Protein AF-A0A2D5YUD5-F1 (afdb_monomer_lite)

Foldseek 3Di:
DDDQDVPRDPPPVPDDPPDDALVNLLVVCVPPDLVVLVVLCVPPVHDPRNNVSSVVVNVVVVCVVPPPDCPDPVVVCVVVVVVVPPVVDDPPPPPPPPPPDVVVVVVVVVVVVVVVVVVVVVVVVVVVPPPDDDDDDDDDDDDDDDDDDDDDDD

Structure (mmCIF, N/CA/C/O backbone):
data_AF-A0A2D5YUD5-F1
#
_entry.id   AF-A0A2D5YUD5-F1
#
loop_
_atom_site.group_PDB
_atom_site.id
_atom_site.type_symbol
_atom_site.label_atom_id
_atom_site.label_alt_id
_atom_site.label_comp_id
_atom_site.label_asym_id
_atom_site.label_entity_id
_atom_site.label_seq_id
_atom_site.pdbx_PDB_ins_code
_atom_site.Cartn_x
_atom_site.Cartn_y
_atom_site.Cartn_z
_atom_site.occupancy
_atom_site.B_iso_or_equiv
_atom_site.auth_seq_id
_atom_site.auth_comp_id
_atom_site.auth_asym_id
_atom_site.auth_atom_id
_atom_site.pdbx_PDB_model_num
ATOM 1 N N . MET A 1 1 ? 16.560 13.685 -23.599 1.00 62.94 1 MET A N 1
ATOM 2 C CA . MET A 1 1 ? 15.260 13.657 -22.896 1.00 62.94 1 MET A CA 1
ATOM 3 C C . MET A 1 1 ? 14.854 15.090 -22.614 1.00 62.94 1 MET A C 1
ATOM 5 O O . MET A 1 1 ? 15.703 15.820 -22.112 1.00 62.94 1 MET A O 1
ATOM 9 N N . PRO A 1 2 ? 13.638 15.518 -22.979 1.00 72.88 2 PRO A N 1
ATOM 10 C CA . PRO A 1 2 ? 13.155 16.837 -22.593 1.00 72.88 2 PRO A CA 1
ATOM 11 C C . PRO A 1 2 ? 13.104 16.944 -21.057 1.00 72.88 2 PRO A C 1
ATOM 13 O O . PRO A 1 2 ? 12.795 15.947 -20.397 1.00 72.88 2 PRO A O 1
ATOM 16 N N . PRO A 1 3 ? 13.444 18.105 -20.475 1.00 81.31 3 PRO A N 1
ATOM 17 C CA . PRO A 1 3 ? 13.323 18.321 -19.038 1.00 81.31 3 PRO A CA 1
ATOM 18 C C . PRO A 1 3 ? 11.848 18.249 -18.618 1.00 81.31 3 PRO A C 1
ATOM 20 O O . PRO A 1 3 ? 10.980 18.780 -19.312 1.00 81.31 3 PRO A O 1
ATOM 23 N N . PHE A 1 4 ? 11.561 17.594 -17.488 1.00 81.38 4 PHE A N 1
ATOM 24 C CA . PHE A 1 4 ? 10.213 17.580 -16.914 1.00 81.38 4 PHE A CA 1
ATOM 25 C C . PHE A 1 4 ? 9.792 19.007 -16.554 1.00 81.38 4 PHE A C 1
ATOM 27 O O . PHE A 1 4 ? 10.518 19.709 -15.848 1.00 81.38 4 PHE A O 1
ATOM 34 N N . GLN A 1 5 ? 8.628 19.442 -17.041 1.00 85.12 5 GLN A N 1
ATOM 35 C CA . GLN A 1 5 ? 8.089 20.747 -16.672 1.00 85.12 5 GLN A CA 1
ATOM 36 C C . GLN A 1 5 ? 7.529 20.704 -15.239 1.00 85.12 5 GLN A C 1
ATOM 38 O O . GLN A 1 5 ? 6.922 19.699 -14.853 1.00 85.12 5 GLN A O 1
ATOM 43 N N . PRO A 1 6 ? 7.695 21.772 -14.436 1.00 79.00 6 PRO A N 1
ATOM 44 C CA . PRO A 1 6 ? 7.065 21.870 -13.122 1.00 79.00 6 PRO A CA 1
ATOM 45 C C . PRO A 1 6 ? 5.549 21.640 -13.216 1.00 79.00 6 PRO A C 1
ATOM 47 O O . PRO A 1 6 ? 4.865 22.307 -13.986 1.00 79.00 6 PRO A O 1
ATOM 50 N N . GLY A 1 7 ? 5.028 20.675 -12.453 1.00 77.31 7 GLY A N 1
ATOM 51 C CA . GLY A 1 7 ? 3.611 20.283 -12.478 1.00 77.31 7 GLY A CA 1
ATOM 52 C C . GLY A 1 7 ? 3.255 19.181 -13.483 1.00 77.31 7 GLY A C 1
ATOM 53 O O . GLY A 1 7 ? 2.144 18.655 -13.440 1.00 77.31 7 GLY A O 1
A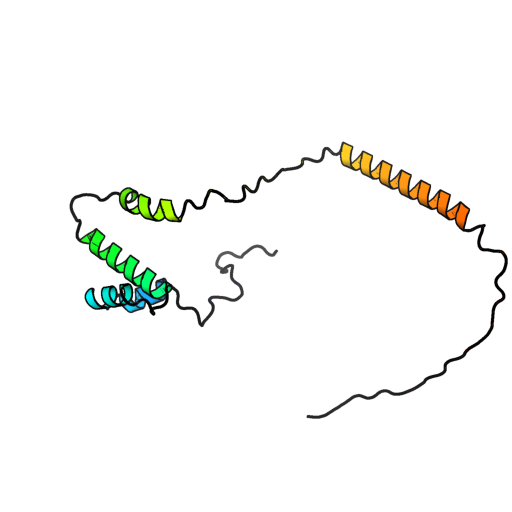TOM 54 N N . GLN A 1 8 ? 4.187 18.766 -14.344 1.00 75.19 8 GLN A N 1
ATOM 55 C CA . GLN A 1 8 ? 3.986 17.637 -15.244 1.00 75.19 8 GLN A CA 1
ATOM 56 C C . GLN A 1 8 ? 4.403 16.343 -14.535 1.00 75.19 8 GLN A C 1
ATOM 58 O O . GLN A 1 8 ? 5.581 16.120 -14.254 1.00 75.19 8 GLN A O 1
ATOM 63 N N . SER A 1 9 ? 3.426 15.487 -14.216 1.00 72.44 9 SER A N 1
ATOM 64 C CA . SER A 1 9 ? 3.704 14.137 -13.716 1.00 72.44 9 SER A CA 1
ATOM 65 C C . SER A 1 9 ? 4.598 13.420 -14.721 1.00 72.44 9 SER A C 1
ATOM 67 O O . SER A 1 9 ? 4.263 13.334 -15.902 1.00 72.44 9 SER A O 1
ATOM 69 N N . GLY A 1 10 ? 5.734 12.899 -14.256 1.00 77.06 10 GLY A N 1
ATOM 70 C CA . GLY A 1 10 ? 6.725 12.274 -15.127 1.00 77.06 10 GLY A CA 1
ATOM 71 C C . GLY A 1 10 ? 6.288 10.953 -15.768 1.00 77.06 10 GLY A C 1
ATOM 72 O O . GLY A 1 10 ? 7.089 10.292 -16.423 1.00 77.06 10 GLY A O 1
ATOM 73 N N . ASN A 1 11 ? 5.026 10.566 -15.585 1.00 78.62 11 ASN A N 1
ATOM 74 C CA . ASN A 1 11 ? 4.411 9.426 -16.235 1.00 78.62 11 ASN A CA 1
ATOM 75 C C . ASN A 1 11 ? 3.473 9.908 -17.364 1.00 78.62 11 ASN A C 1
ATOM 77 O O . ASN A 1 11 ? 2.302 10.194 -17.092 1.00 78.62 11 ASN A O 1
ATOM 81 N N . PRO A 1 12 ? 3.953 9.990 -18.622 1.00 77.12 12 PRO A N 1
ATOM 82 C CA . PRO A 1 12 ? 3.154 10.457 -19.758 1.00 77.12 12 PRO A CA 1
ATOM 83 C C . PRO A 1 12 ? 1.943 9.562 -20.054 1.00 77.12 12 PRO A C 1
ATOM 85 O O . PRO A 1 12 ? 0.975 10.021 -20.649 1.00 77.12 12 PRO A O 1
ATOM 88 N N . SER A 1 13 ? 1.965 8.302 -19.612 1.00 81.25 13 SER A N 1
ATOM 89 C CA . SER A 1 13 ? 0.844 7.366 -19.755 1.00 81.25 13 SER A CA 1
ATOM 90 C C . SER A 1 13 ? -0.200 7.499 -18.642 1.00 81.25 13 SER A C 1
ATOM 92 O O . SER A 1 13 ? -1.210 6.797 -18.661 1.00 81.25 13 SER A O 1
ATOM 94 N N . GLY A 1 14 ? 0.027 8.388 -17.671 1.00 85.00 14 GLY A N 1
ATOM 95 C CA . GLY A 1 14 ? -0.864 8.586 -16.537 1.00 85.00 14 GLY A CA 1
ATOM 96 C C . GLY A 1 14 ? -0.974 7.357 -15.634 1.00 85.00 14 GLY A C 1
ATOM 97 O O . GLY A 1 14 ? -0.213 6.389 -15.720 1.00 85.00 14 GLY A O 1
ATOM 98 N N . ARG A 1 15 ? -1.934 7.405 -14.711 1.00 85.31 15 ARG A N 1
ATOM 99 C CA . ARG A 1 15 ? -2.239 6.270 -13.843 1.00 85.31 15 ARG A CA 1
ATOM 100 C C . ARG A 1 15 ? -2.946 5.176 -14.667 1.00 85.31 15 ARG A C 1
ATOM 102 O O . ARG A 1 15 ? -3.973 5.471 -15.275 1.00 85.31 15 ARG A O 1
ATOM 109 N N . PRO A 1 16 ? -2.473 3.916 -14.656 1.00 86.50 16 PRO A N 1
ATOM 110 C CA . PRO A 1 16 ? -3.183 2.803 -15.280 1.00 86.50 16 PRO A CA 1
ATOM 111 C C . PRO A 1 16 ? -4.5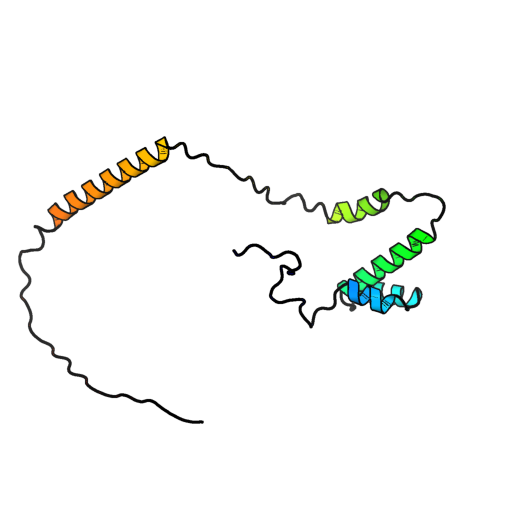95 2.658 -14.692 1.00 86.50 16 PRO A C 1
ATOM 113 O O . PRO A 1 16 ? -4.752 2.437 -13.492 1.00 86.50 16 PRO A O 1
ATOM 116 N N . GLY A 1 17 ? -5.631 2.756 -15.531 1.00 86.81 17 GLY A N 1
ATOM 117 C CA . GLY A 1 17 ? -7.026 2.804 -15.067 1.00 86.81 17 GLY A CA 1
ATOM 118 C C . GLY A 1 17 ? -7.543 1.523 -14.397 1.00 86.81 17 GLY A C 1
ATOM 119 O O . GLY A 1 17 ? -8.516 1.574 -13.657 1.00 86.81 17 GLY A O 1
ATOM 120 N N . LYS A 1 18 ? -6.891 0.376 -14.622 1.00 88.31 18 LYS A N 1
ATOM 121 C CA . LYS A 1 18 ? -7.305 -0.930 -14.072 1.00 88.31 18 LYS A CA 1
ATOM 122 C C . LYS A 1 18 ? -6.563 -1.331 -12.792 1.00 88.31 18 LYS A C 1
ATOM 124 O O . LYS A 1 18 ? -6.771 -2.434 -12.296 1.00 88.31 18 LYS A O 1
ATOM 129 N N . VAL A 1 19 ? -5.673 -0.478 -12.277 1.00 90.69 19 VAL A N 1
ATOM 130 C CA . VAL A 1 19 ? -4.876 -0.784 -11.083 1.00 90.69 19 VAL A CA 1
ATOM 131 C C . VAL A 1 19 ? -5.427 -0.018 -9.884 1.00 90.69 19 VAL A C 1
ATOM 133 O O . VAL A 1 19 ? -5.418 1.218 -9.846 1.00 90.69 19 VAL A O 1
ATOM 136 N N . THR A 1 20 ? -5.885 -0.771 -8.887 1.00 93.12 20 THR A N 1
ATOM 137 C CA . THR A 1 20 ? -6.265 -0.240 -7.576 1.00 93.12 20 THR A CA 1
ATOM 138 C C . THR A 1 20 ? -5.044 -0.229 -6.666 1.00 93.12 20 THR A C 1
ATOM 140 O O . THR A 1 20 ? -4.438 -1.269 -6.384 1.00 93.12 20 THR A O 1
ATOM 143 N N . TYR A 1 21 ? -4.674 0.959 -6.209 1.00 92.25 21 TYR A N 1
ATOM 144 C CA . TYR A 1 21 ? -3.528 1.182 -5.344 1.00 92.25 21 TYR A CA 1
ATOM 145 C C . TYR A 1 21 ? -3.959 1.104 -3.877 1.00 92.25 21 TYR A C 1
ATOM 147 O O . TYR A 1 21 ? -5.137 1.290 -3.562 1.00 92.25 21 TYR A O 1
ATOM 155 N N . PRO A 1 22 ? -3.015 0.871 -2.949 1.00 92.81 22 PRO A N 1
ATOM 156 C CA . PRO A 1 22 ? -3.318 0.885 -1.520 1.00 92.81 22 PRO A CA 1
ATOM 157 C C . PRO A 1 22 ? -4.043 2.161 -1.065 1.00 92.81 22 PRO A C 1
ATOM 159 O O . PRO A 1 22 ? -4.938 2.084 -0.234 1.00 92.81 22 PRO A O 1
ATOM 162 N N . GLY A 1 23 ? -3.719 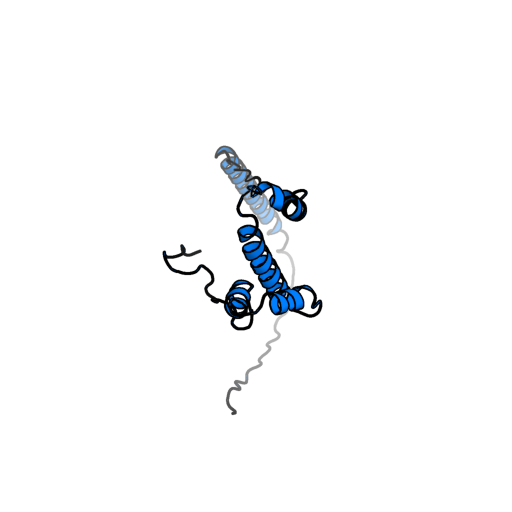3.319 -1.655 1.00 91.75 23 GLY A N 1
ATOM 163 C CA . GLY A 1 23 ? -4.383 4.589 -1.344 1.00 91.75 23 GLY A CA 1
ATOM 164 C C . GLY A 1 23 ? -5.886 4.606 -1.644 1.00 91.75 23 GLY A C 1
ATOM 165 O O . GLY A 1 23 ? -6.647 5.164 -0.858 1.00 91.75 23 GLY A O 1
ATOM 166 N N . ASP A 1 24 ? -6.335 3.953 -2.721 1.00 94.69 24 ASP A N 1
ATOM 167 C CA . ASP A 1 24 ? -7.772 3.876 -3.023 1.00 94.69 24 ASP A CA 1
ATOM 168 C C . ASP A 1 24 ? -8.487 2.973 -2.017 1.00 94.69 24 ASP A C 1
ATOM 170 O O . ASP A 1 24 ? -9.571 3.299 -1.544 1.00 94.69 24 ASP A O 1
ATOM 174 N N . TRP A 1 25 ? -7.855 1.855 -1.646 1.00 97.06 25 TRP A N 1
ATOM 175 C CA . TRP A 1 25 ? -8.388 0.959 -0.624 1.00 97.06 25 TRP A CA 1
ATOM 176 C C . TRP A 1 25 ? -8.479 1.632 0.741 1.00 97.06 25 TRP A C 1
ATOM 178 O O . TRP A 1 25 ? -9.473 1.433 1.426 1.00 97.06 25 TRP A O 1
ATOM 188 N N . LEU A 1 26 ? -7.496 2.456 1.118 1.00 95.75 26 LEU A N 1
ATOM 189 C CA . LEU A 1 26 ? -7.556 3.243 2.352 1.00 95.75 26 LEU A CA 1
ATOM 190 C C . LEU A 1 26 ? -8.753 4.196 2.358 1.00 95.75 26 LEU A C 1
ATOM 192 O O . LEU A 1 26 ? -9.432 4.295 3.373 1.00 95.75 26 LEU A O 1
ATOM 196 N N . HIS A 1 27 ? -9.031 4.866 1.237 1.00 94.25 27 HIS A N 1
ATOM 197 C CA . HIS A 1 27 ? -10.200 5.735 1.124 1.00 94.25 27 HIS A CA 1
ATOM 198 C C . HIS A 1 27 ? -11.509 4.942 1.244 1.00 94.25 27 HIS A C 1
ATOM 200 O O . HIS A 1 27 ? -12.383 5.330 2.009 1.00 94.25 27 HIS A O 1
ATOM 206 N N . ILE A 1 28 ? -11.609 3.797 0.559 1.00 96.31 28 ILE A N 1
ATOM 207 C CA . ILE A 1 28 ? -12.787 2.914 0.615 1.00 96.31 28 ILE A CA 1
ATOM 208 C C . ILE A 1 28 ? -13.009 2.355 2.031 1.00 96.31 28 ILE A C 1
ATOM 210 O O . ILE A 1 28 ? -14.142 2.287 2.494 1.00 96.31 28 ILE A O 1
ATOM 214 N N . MET A 1 29 ? -11.940 1.947 2.719 1.00 96.88 29 MET A N 1
ATOM 215 C CA . MET A 1 29 ? -12.003 1.345 4.056 1.00 96.88 29 MET A CA 1
ATOM 216 C C . MET A 1 29 ? -12.139 2.368 5.185 1.00 96.88 29 MET A C 1
ATOM 218 O O . MET A 1 29 ? -12.330 1.966 6.329 1.00 96.88 29 MET A O 1
ATOM 222 N N . ALA A 1 30 ? -12.029 3.670 4.906 1.00 92.44 30 ALA A N 1
ATOM 223 C CA . ALA A 1 30 ? -12.065 4.708 5.937 1.00 92.44 30 ALA A CA 1
ATOM 224 C C . ALA A 1 30 ? -13.378 4.713 6.742 1.00 92.44 30 ALA A C 1
ATOM 226 O O . ALA A 1 30 ? -13.388 5.135 7.895 1.00 92.44 30 ALA A O 1
ATOM 227 N N . GLU A 1 31 ? -14.464 4.228 6.140 1.00 93.56 31 GLU A N 1
ATOM 228 C CA . GLU A 1 31 ? -15.795 4.141 6.752 1.00 93.56 31 GLU A CA 1
ATOM 229 C C . GLU A 1 31 ? -16.124 2.736 7.283 1.00 93.56 31 GLU A C 1
ATOM 231 O O . GLU A 1 31 ? -17.198 2.514 7.839 1.00 93.56 31 GLU A O 1
ATOM 236 N N . TRP A 1 32 ? -15.226 1.766 7.095 1.00 97.25 32 TRP A N 1
ATOM 237 C CA . TRP A 1 32 ? -15.465 0.382 7.496 1.00 97.25 32 TRP A CA 1
ATOM 238 C C . TRP A 1 32 ? -15.262 0.197 8.995 1.00 97.25 32 TRP A C 1
ATOM 240 O O . TRP A 1 32 ? -14.494 0.912 9.643 1.00 97.25 32 TRP A O 1
ATOM 250 N N . SER A 1 33 ? -15.922 -0.820 9.549 1.00 96.88 33 SER A N 1
ATOM 251 C CA . SER A 1 33 ? -15.682 -1.211 10.932 1.00 96.88 33 SER A CA 1
ATOM 252 C C . SER A 1 33 ? -14.312 -1.880 11.086 1.00 96.88 33 SER A C 1
ATOM 254 O O . SER A 1 33 ? -13.778 -2.495 10.161 1.00 96.88 33 SER A O 1
ATOM 256 N N . GLU A 1 34 ? -13.745 -1.822 12.290 1.00 95.12 34 GLU A N 1
ATOM 257 C CA . GLU A 1 34 ? -12.459 -2.463 12.584 1.00 95.12 34 GLU A CA 1
ATOM 258 C C . GLU A 1 34 ? -12.494 -3.987 12.354 1.00 95.12 34 GLU A C 1
ATOM 260 O O . GLU A 1 34 ? -11.496 -4.574 11.932 1.00 95.12 34 GLU A O 1
ATOM 265 N N . SER A 1 35 ? -13.640 -4.637 12.596 1.00 96.94 35 SER A N 1
ATOM 266 C CA . SER A 1 35 ? -13.837 -6.063 12.308 1.00 96.94 35 SER A CA 1
ATOM 267 C C . SER A 1 35 ? -13.785 -6.369 10.815 1.00 96.94 35 SER A C 1
ATOM 269 O O . SER A 1 35 ? -13.142 -7.344 10.431 1.00 96.94 35 SER A O 1
ATOM 271 N N . ASP A 1 36 ? -14.379 -5.524 9.969 1.00 97.81 36 ASP A N 1
ATOM 272 C CA . ASP A 1 36 ? -14.362 -5.727 8.514 1.00 97.81 36 ASP A CA 1
ATOM 273 C C . ASP A 1 36 ? -12.947 -5.552 7.955 1.00 97.81 36 ASP A C 1
ATOM 275 O O . ASP A 1 36 ? -12.490 -6.322 7.109 1.00 97.81 36 ASP A O 1
ATOM 279 N N . VAL A 1 37 ? -12.209 -4.566 8.474 1.00 97.38 37 VAL A N 1
ATOM 280 C CA . VAL A 1 37 ? -10.811 -4.340 8.089 1.00 97.38 37 VAL A CA 1
ATOM 281 C C . VAL A 1 37 ? -9.925 -5.515 8.521 1.00 97.38 37 VAL A C 1
ATOM 283 O O . VAL A 1 37 ? -9.037 -5.915 7.767 1.00 97.38 37 VAL A O 1
ATOM 286 N N . ARG A 1 38 ? -10.174 -6.121 9.692 1.00 97.06 38 ARG A N 1
ATOM 287 C CA . ARG A 1 38 ? -9.485 -7.360 10.100 1.00 97.06 38 ARG A CA 1
ATOM 288 C C . ARG A 1 38 ? -9.826 -8.539 9.196 1.00 97.06 38 ARG A C 1
ATOM 290 O O . ARG A 1 38 ? -8.907 -9.235 8.782 1.00 97.06 38 ARG A O 1
ATOM 297 N N . ALA A 1 39 ? -11.093 -8.713 8.827 1.00 98.06 39 ALA A N 1
ATOM 298 C CA . ALA A 1 39 ? -11.503 -9.791 7.930 1.00 98.06 39 ALA A CA 1
ATOM 299 C C . ALA A 1 39 ? -10.754 -9.737 6.585 1.00 98.06 39 ALA A C 1
ATOM 301 O O . ALA A 1 39 ? -10.332 -10.767 6.070 1.00 98.06 39 ALA A O 1
ATOM 302 N N . VAL A 1 40 ? -10.495 -8.534 6.054 1.00 97.75 40 VAL A N 1
ATOM 303 C CA . VAL A 1 40 ? -9.660 -8.355 4.851 1.00 97.75 40 VAL A CA 1
ATOM 304 C C . VAL A 1 40 ? -8.220 -8.818 5.063 1.00 97.75 40 VAL A C 1
ATOM 306 O O . VAL A 1 40 ? -7.598 -9.304 4.124 1.00 97.75 40 VAL A O 1
ATOM 309 N N . LEU A 1 41 ? -7.657 -8.627 6.256 1.00 95.88 41 LEU A N 1
ATOM 310 C CA . LEU A 1 41 ? -6.283 -9.029 6.554 1.00 95.88 41 LEU A CA 1
ATOM 311 C C . LEU A 1 41 ? -6.128 -10.558 6.563 1.00 95.88 41 LEU A C 1
ATOM 313 O O . LEU A 1 41 ? -5.101 -11.061 6.100 1.00 95.88 41 LEU A O 1
ATOM 317 N N . ASP A 1 42 ? -7.149 -11.253 7.064 1.00 96.06 42 ASP A N 1
ATOM 318 C CA . ASP A 1 42 ? -7.200 -12.713 7.173 1.00 96.06 42 ASP A CA 1
ATOM 319 C C . ASP A 1 42 ? -7.601 -13.396 5.851 1.00 96.06 42 ASP A C 1
ATOM 321 O O . ASP A 1 42 ? -7.301 -14.572 5.640 1.00 96.06 42 ASP A O 1
ATOM 325 N N . ASP A 1 43 ? -8.220 -12.657 4.928 1.00 97.88 43 ASP A N 1
ATOM 326 C CA . ASP A 1 43 ? -8.571 -13.125 3.586 1.00 97.88 43 ASP A CA 1
ATOM 327 C C . ASP A 1 43 ? -7.320 -13.280 2.699 1.00 97.88 43 ASP A C 1
ATOM 329 O O . ASP A 1 43 ? -6.767 -12.312 2.169 1.00 97.88 43 ASP A O 1
ATOM 333 N N . ILE A 1 44 ? -6.856 -14.521 2.517 1.00 96.62 44 ILE A N 1
ATOM 334 C CA . ILE A 1 44 ? -5.662 -14.815 1.714 1.00 96.62 44 ILE A CA 1
ATOM 335 C C . ILE A 1 44 ? -5.849 -14.531 0.219 1.00 96.62 44 ILE A C 1
ATOM 337 O O . ILE A 1 44 ? -4.862 -14.214 -0.459 1.00 96.62 44 ILE A O 1
ATOM 341 N N . ASP A 1 45 ? -7.090 -14.591 -0.260 1.00 98.06 45 ASP A N 1
ATOM 342 C CA . ASP A 1 45 ? -7.457 -14.410 -1.661 1.00 98.06 45 ASP A CA 1
ATOM 343 C C . ASP A 1 45 ? -7.611 -12.924 -2.017 1.00 98.06 45 ASP A C 1
ATOM 345 O O . ASP A 1 45 ? -7.551 -12.539 -3.190 1.00 98.06 45 ASP A O 1
ATOM 349 N N . ALA A 1 46 ? -7.717 -12.048 -1.011 1.00 96.38 46 ALA A N 1
ATOM 350 C CA . ALA A 1 46 ? -7.725 -10.610 -1.221 1.00 96.38 46 ALA A CA 1
ATOM 351 C C . ALA A 1 46 ? -6.419 -10.115 -1.890 1.00 96.38 46 ALA A C 1
ATOM 353 O O . ALA A 1 46 ? -5.302 -10.503 -1.498 1.00 96.38 46 ALA A O 1
ATOM 354 N N . PRO A 1 47 ? -6.521 -9.160 -2.844 1.00 96.56 47 PRO A N 1
ATOM 355 C CA . PRO A 1 47 ? -5.357 -8.546 -3.470 1.00 96.56 47 PRO A CA 1
ATOM 356 C C . PRO A 1 47 ? -4.374 -7.994 -2.437 1.00 96.56 47 PRO A C 1
ATOM 358 O O . PRO A 1 47 ? -4.773 -7.371 -1.450 1.00 96.56 47 PRO A O 1
ATOM 361 N N . LEU A 1 48 ? -3.072 -8.159 -2.689 1.00 95.19 48 LEU A N 1
ATOM 362 C CA . LEU A 1 48 ? -2.032 -7.716 -1.756 1.00 95.19 48 LEU A CA 1
ATOM 363 C C . LEU A 1 48 ? -2.157 -6.222 -1.418 1.00 95.19 48 LEU A C 1
ATOM 365 O O . LEU A 1 48 ? -2.046 -5.856 -0.253 1.00 95.19 48 LEU A O 1
ATOM 369 N N . SER A 1 49 ? -2.465 -5.368 -2.402 1.00 96.06 49 SER A N 1
ATOM 370 C CA . SER A 1 49 ? -2.647 -3.926 -2.177 1.00 96.06 49 SER A CA 1
ATOM 371 C C . SER A 1 49 ? -3.786 -3.611 -1.203 1.00 96.06 49 SER A C 1
ATOM 373 O O . SER A 1 49 ? -3.658 -2.688 -0.398 1.00 96.06 49 SER A O 1
ATOM 375 N N . LYS A 1 50 ? -4.860 -4.408 -1.229 1.00 97.31 50 LYS A N 1
ATOM 376 C CA . LYS A 1 50 ? -6.004 -4.301 -0.318 1.00 97.31 50 LYS A CA 1
ATOM 377 C C . LYS A 1 50 ? -5.616 -4.723 1.102 1.00 97.31 50 LYS A C 1
ATOM 379 O O . LYS A 1 50 ? -5.872 -3.988 2.052 1.00 97.31 50 LYS A O 1
ATOM 384 N N . ARG A 1 51 ? -4.915 -5.853 1.247 1.00 97.50 51 ARG A N 1
ATOM 385 C CA . ARG A 1 51 ? -4.404 -6.331 2.546 1.00 97.50 51 ARG A CA 1
ATOM 386 C C . ARG A 1 51 ? -3.385 -5.389 3.176 1.00 97.50 51 ARG A C 1
ATOM 388 O O . ARG A 1 51 ? -3.416 -5.164 4.383 1.00 97.50 51 ARG A O 1
ATOM 395 N N . SER A 1 52 ? -2.491 -4.815 2.372 1.00 96.00 52 SER A N 1
ATOM 396 C CA . SER A 1 52 ? -1.519 -3.824 2.838 1.00 96.00 52 SER A CA 1
ATOM 397 C C . SER A 1 52 ? -2.203 -2.562 3.364 1.00 96.00 52 SER A C 1
ATOM 399 O O . SER A 1 52 ? -1.824 -2.083 4.431 1.00 96.00 52 SER A O 1
ATOM 401 N N . ALA A 1 53 ? -3.232 -2.067 2.666 1.00 96.62 53 ALA A N 1
ATOM 402 C CA . ALA A 1 53 ? -4.040 -0.940 3.130 1.00 96.62 53 ALA A CA 1
ATOM 403 C C . ALA A 1 53 ? -4.744 -1.252 4.462 1.00 96.62 53 ALA A C 1
ATOM 405 O O . ALA A 1 53 ? -4.626 -0.475 5.408 1.00 96.62 53 ALA A O 1
ATOM 406 N N . ALA A 1 54 ? -5.383 -2.423 4.577 1.00 97.00 54 ALA A N 1
ATOM 407 C CA . ALA A 1 54 ? -6.029 -2.865 5.815 1.00 97.00 54 ALA A CA 1
ATOM 408 C C . ALA A 1 54 ? -5.040 -2.940 6.995 1.00 97.00 54 ALA A C 1
ATOM 410 O O . ALA A 1 54 ? -5.311 -2.418 8.078 1.00 97.00 54 ALA A O 1
ATOM 411 N N . ARG A 1 55 ? -3.847 -3.514 6.773 1.00 96.19 55 ARG A N 1
ATOM 412 C CA . ARG A 1 55 ? -2.778 -3.570 7.784 1.00 96.19 55 ARG A CA 1
ATOM 413 C C . ARG A 1 55 ? -2.352 -2.177 8.242 1.00 96.19 55 ARG A C 1
ATOM 415 O O . ARG A 1 55 ? -2.239 -1.945 9.443 1.00 96.19 55 ARG A O 1
ATOM 422 N N . GLN A 1 56 ? -2.114 -1.267 7.298 1.00 94.88 56 GLN A N 1
ATOM 423 C CA . GLN A 1 56 ? -1.694 0.102 7.594 1.00 94.88 56 GLN A CA 1
ATOM 424 C C . GLN A 1 56 ? -2.762 0.854 8.401 1.00 94.88 56 GLN A C 1
ATOM 426 O O . GLN A 1 56 ? -2.431 1.540 9.370 1.00 94.88 56 GLN A O 1
ATOM 431 N N . LEU A 1 57 ? -4.039 0.689 8.044 1.00 93.69 57 LEU A N 1
ATOM 432 C CA . LEU A 1 57 ? -5.153 1.313 8.752 1.00 93.69 57 LEU A CA 1
ATOM 433 C C . LEU A 1 57 ? -5.238 0.813 10.203 1.00 93.69 57 LEU A C 1
ATOM 435 O O . LEU A 1 57 ? -5.235 1.628 11.125 1.00 93.69 57 LEU A O 1
ATOM 439 N N . LEU A 1 58 ? -5.194 -0.506 10.427 1.00 93.56 58 LEU A N 1
ATOM 440 C CA . LEU A 1 58 ? -5.209 -1.094 11.776 1.00 93.56 58 LEU A CA 1
ATOM 441 C C . LEU A 1 58 ? -4.015 -0.640 12.626 1.00 93.56 58 LEU A C 1
ATOM 443 O O . LEU A 1 58 ? -4.180 -0.299 13.799 1.00 93.56 58 LEU A O 1
ATOM 447 N N . GLN A 1 59 ? -2.818 -0.573 12.034 1.00 91.44 59 GLN A N 1
ATOM 448 C CA . GLN A 1 59 ? -1.632 -0.054 12.720 1.00 91.44 59 GLN A CA 1
ATOM 449 C C . GLN A 1 59 ? -1.830 1.403 13.157 1.00 91.44 59 GLN A C 1
ATOM 451 O O . GLN A 1 59 ? -1.528 1.735 14.302 1.00 91.44 59 GLN A O 1
ATOM 456 N N . SER A 1 60 ? -2.410 2.250 12.301 1.00 88.44 60 SER A N 1
ATOM 457 C CA . SER A 1 60 ? -2.652 3.662 12.625 1.00 88.44 60 SER A CA 1
ATOM 458 C C . SER A 1 60 ? -3.653 3.865 13.772 1.00 88.44 60 SER A C 1
ATOM 460 O O . SER A 1 60 ? -3.447 4.733 14.620 1.00 88.44 60 SER A O 1
ATOM 462 N N . VAL A 1 61 ? -4.695 3.029 13.849 1.00 86.50 61 VAL A N 1
ATOM 463 C CA . VAL A 1 61 ? -5.694 3.076 14.929 1.00 86.50 61 VAL A CA 1
ATOM 464 C C . VAL A 1 61 ? -5.098 2.552 16.236 1.00 86.50 61 VAL A C 1
ATOM 466 O O . VAL A 1 61 ? -5.247 3.185 17.282 1.00 86.50 61 VAL A O 1
ATOM 469 N N . SER A 1 62 ? -4.344 1.449 16.181 1.00 79.69 62 SER A N 1
ATOM 470 C CA . SER A 1 62 ? -3.688 0.877 17.365 1.00 79.69 62 SER A CA 1
ATOM 471 C C . SER A 1 62 ? -2.632 1.810 17.967 1.00 79.69 62 SER A C 1
ATOM 473 O O . SER A 1 62 ? -2.560 1.944 19.187 1.00 79.69 62 SER A O 1
ATOM 475 N N . ALA A 1 63 ? -1.881 2.540 17.134 1.00 69.00 63 ALA A N 1
ATOM 476 C CA . ALA A 1 63 ? -0.905 3.530 17.587 1.00 69.00 63 ALA A CA 1
ATOM 477 C C . ALA A 1 63 ? -1.558 4.684 18.370 1.00 69.00 63 ALA A C 1
ATOM 479 O O . ALA A 1 63 ? -0.945 5.230 19.283 1.00 69.00 63 ALA A O 1
ATOM 480 N N . LYS A 1 64 ? -2.815 5.027 18.056 1.00 61.88 64 LYS A N 1
ATOM 481 C CA . LYS A 1 64 ? -3.583 6.056 18.771 1.00 61.88 64 LYS A CA 1
ATOM 482 C C . LYS A 1 64 ? -4.106 5.568 20.128 1.00 61.88 64 LYS A C 1
ATOM 484 O O . LYS A 1 64 ? -4.250 6.378 21.039 1.00 61.88 64 LYS A O 1
ATOM 489 N N . ALA A 1 65 ? -4.366 4.267 20.276 1.00 57.03 65 ALA A N 1
ATOM 490 C CA . ALA A 1 65 ? -4.790 3.667 21.543 1.00 57.03 65 ALA A CA 1
ATOM 491 C C . ALA A 1 65 ? -3.642 3.571 22.567 1.00 57.03 65 ALA A C 1
ATOM 493 O O . ALA A 1 65 ? -3.885 3.618 23.770 1.00 57.03 65 ALA A O 1
ATOM 494 N N . VAL A 1 66 ? -2.386 3.517 22.108 1.00 56.19 66 VAL A N 1
ATOM 495 C CA . VAL A 1 66 ? -1.182 3.580 22.960 1.00 56.19 66 VAL A CA 1
ATOM 496 C C . VAL A 1 66 ? -0.808 5.040 23.251 1.00 56.19 66 VAL A C 1
ATOM 498 O O . VAL A 1 66 ? 0.327 5.483 23.086 1.00 56.19 66 VAL A O 1
ATOM 501 N N . GLY A 1 67 ? -1.783 5.832 23.684 1.00 56.22 67 GLY A N 1
ATOM 502 C CA . GLY A 1 67 ? -1.527 7.155 24.236 1.00 56.22 67 GLY A CA 1
ATOM 503 C C . GLY A 1 67 ? -1.019 7.042 25.670 1.00 56.22 67 GLY A C 1
ATOM 504 O O . GLY A 1 67 ? -1.822 7.240 26.563 1.00 56.22 67 GLY A O 1
ATOM 505 N N . ASP A 1 68 ? 0.259 6.685 25.879 1.00 51.19 68 ASP A N 1
ATOM 506 C CA . ASP A 1 68 ? 1.065 7.202 27.018 1.00 51.19 68 ASP A CA 1
ATOM 507 C C . ASP A 1 68 ? 2.512 6.681 27.080 1.00 51.19 68 ASP A C 1
ATOM 509 O O . ASP A 1 68 ? 3.358 7.209 27.800 1.00 51.19 68 ASP A O 1
ATOM 513 N N . LYS A 1 69 ? 2.851 5.625 26.338 1.00 48.69 69 LYS A N 1
ATOM 514 C CA . LYS A 1 69 ? 4.241 5.169 26.234 1.00 48.69 69 LYS A CA 1
ATOM 515 C C . LYS A 1 69 ? 4.616 5.198 24.779 1.00 48.69 69 LYS A C 1
ATOM 517 O O . LYS A 1 69 ? 4.218 4.318 24.031 1.00 48.69 69 LYS A O 1
ATOM 522 N N . ALA A 1 70 ? 5.332 6.252 24.400 1.00 50.12 70 ALA A N 1
ATOM 523 C CA . ALA A 1 70 ? 5.874 6.459 23.071 1.00 50.12 70 ALA A CA 1
ATOM 524 C C . ALA A 1 70 ? 6.616 5.201 22.592 1.00 50.12 70 ALA A C 1
ATOM 526 O O . ALA A 1 70 ? 7.814 5.048 22.838 1.00 50.12 70 ALA A O 1
ATOM 527 N N . VAL A 1 71 ? 5.893 4.311 21.908 1.00 52.06 71 VAL A N 1
ATOM 528 C CA . VAL A 1 71 ? 6.470 3.322 21.007 1.00 52.06 71 VAL A CA 1
ATOM 529 C C . VAL A 1 71 ? 7.168 4.171 19.967 1.00 52.06 71 VAL A C 1
ATOM 531 O O . VAL A 1 71 ? 6.532 4.895 19.194 1.00 52.06 71 VAL A O 1
ATOM 534 N N . ARG A 1 72 ? 8.494 4.227 20.055 1.00 53.75 72 ARG A N 1
ATOM 535 C CA . ARG A 1 72 ? 9.254 5.076 19.149 1.00 53.75 72 ARG A CA 1
ATOM 536 C C . ARG A 1 72 ? 9.073 4.459 17.763 1.00 53.75 72 ARG A C 1
ATOM 538 O O . ARG A 1 72 ? 9.051 3.236 17.655 1.00 53.75 72 ARG A O 1
ATOM 545 N N . PRO A 1 73 ? 9.033 5.253 16.684 1.00 52.81 73 PRO A N 1
ATOM 546 C CA . PRO A 1 73 ? 9.015 4.717 15.320 1.00 52.81 73 PRO A CA 1
ATOM 547 C C . PRO A 1 73 ? 10.124 3.678 15.040 1.00 52.81 73 PRO A C 1
ATOM 549 O O . PRO A 1 73 ? 9.995 2.877 14.122 1.00 52.81 73 PRO A O 1
ATOM 552 N N . ARG A 1 74 ? 11.185 3.655 15.864 1.00 51.69 74 ARG A N 1
ATOM 553 C CA . ARG A 1 74 ? 12.236 2.628 15.878 1.00 51.69 74 ARG A CA 1
ATOM 554 C C . ARG A 1 74 ? 11.741 1.203 16.136 1.00 51.69 74 ARG A C 1
ATOM 556 O O . ARG A 1 74 ? 12.301 0.290 15.550 1.00 51.69 74 ARG A O 1
ATOM 563 N N . ASP A 1 75 ? 10.700 1.006 16.939 1.00 52.81 75 ASP A N 1
ATOM 564 C CA . ASP A 1 75 ? 10.280 -0.340 17.357 1.00 52.81 75 ASP A CA 1
ATOM 565 C C . ASP A 1 75 ? 9.451 -1.055 16.270 1.00 52.81 75 ASP A C 1
ATOM 567 O O . ASP A 1 75 ? 9.382 -2.280 16.228 1.00 52.81 75 ASP A O 1
ATOM 571 N N . ILE A 1 76 ? 8.860 -0.294 15.339 1.00 53.91 76 ILE A N 1
ATOM 572 C CA . ILE A 1 76 ? 8.241 -0.823 14.107 1.00 53.91 76 ILE A CA 1
ATOM 573 C C . ILE A 1 76 ? 9.311 -1.038 13.019 1.00 53.91 76 ILE A C 1
ATOM 575 O O . ILE A 1 76 ? 9.153 -1.898 12.150 1.00 53.91 76 ILE A O 1
ATOM 579 N N . GLY A 1 77 ? 10.420 -0.292 13.107 1.00 48.19 77 GLY A N 1
ATOM 580 C CA . GLY A 1 77 ? 11.561 -0.354 12.199 1.00 48.19 77 GLY A CA 1
ATOM 581 C C . GLY A 1 77 ? 12.185 -1.741 12.104 1.00 48.19 77 GLY A C 1
ATOM 582 O O . GLY A 1 77 ? 12.419 -2.187 10.993 1.00 48.19 77 GLY A O 1
ATOM 583 N N . ASP A 1 78 ? 12.346 -2.485 13.200 1.00 53.00 78 ASP A N 1
ATOM 584 C CA . ASP A 1 78 ? 13.121 -3.740 13.185 1.00 53.00 78 ASP A CA 1
ATOM 585 C C . ASP A 1 78 ? 12.547 -4.849 12.282 1.00 53.00 78 ASP A C 1
ATOM 587 O O . ASP A 1 78 ? 13.299 -5.649 11.721 1.00 53.00 78 ASP A O 1
ATOM 591 N N . ALA A 1 79 ? 11.224 -4.912 12.091 1.00 49.66 79 ALA A N 1
ATOM 592 C CA . ALA A 1 79 ? 10.613 -5.923 11.223 1.00 49.66 79 ALA A CA 1
ATOM 593 C C . ALA A 1 79 ? 10.636 -5.518 9.739 1.00 49.66 79 ALA A C 1
ATOM 595 O O . ALA A 1 79 ? 10.814 -6.370 8.867 1.00 49.66 79 ALA A O 1
ATOM 596 N N . THR A 1 80 ? 10.473 -4.227 9.436 1.00 49.28 80 THR A N 1
ATOM 597 C CA . THR A 1 80 ? 10.527 -3.712 8.059 1.00 49.28 80 THR A CA 1
ATOM 598 C C . THR A 1 80 ? 11.946 -3.419 7.582 1.00 49.28 80 THR A C 1
ATOM 600 O O . THR A 1 80 ? 12.207 -3.630 6.403 1.00 49.28 80 THR A O 1
ATOM 603 N N . ASP A 1 81 ? 12.871 -3.034 8.464 1.00 48.09 81 ASP A N 1
ATOM 604 C CA . ASP A 1 81 ? 14.305 -2.917 8.167 1.00 48.09 81 ASP A CA 1
ATOM 605 C C . ASP A 1 81 ? 14.881 -4.288 7.833 1.00 48.09 81 ASP A C 1
ATOM 607 O O . ASP A 1 81 ? 15.613 -4.401 6.862 1.00 48.09 81 ASP A O 1
ATOM 611 N N . ARG A 1 82 ? 14.452 -5.373 8.494 1.00 52.66 82 ARG A N 1
ATOM 612 C CA . ARG A 1 82 ? 14.842 -6.738 8.087 1.00 52.66 82 ARG A CA 1
ATOM 613 C C . ARG A 1 82 ? 14.383 -7.128 6.681 1.00 52.66 82 ARG A C 1
ATOM 615 O O . ARG A 1 82 ? 15.022 -7.953 6.038 1.00 52.66 82 ARG A O 1
ATOM 622 N N . ILE A 1 83 ? 13.255 -6.586 6.220 1.00 54.31 83 ILE A N 1
ATOM 623 C CA . ILE A 1 83 ? 12.684 -6.885 4.895 1.00 54.31 83 ILE A CA 1
ATOM 624 C C . ILE A 1 83 ? 13.242 -5.924 3.826 1.00 54.31 83 ILE A C 1
ATOM 626 O O . ILE A 1 83 ? 13.373 -6.306 2.662 1.00 54.31 83 ILE A O 1
ATOM 630 N N . MET A 1 84 ? 13.604 -4.697 4.212 1.00 51.22 84 MET A N 1
ATOM 631 C CA . MET A 1 84 ? 14.226 -3.678 3.355 1.00 51.22 84 MET A CA 1
ATOM 632 C C . MET A 1 84 ? 15.754 -3.807 3.288 1.00 51.22 84 MET A C 1
ATOM 634 O O . MET A 1 84 ? 16.357 -3.298 2.339 1.00 51.22 84 MET A O 1
ATOM 638 N N . ASP A 1 85 ? 16.380 -4.546 4.207 1.00 48.84 85 ASP A N 1
ATOM 639 C CA . ASP A 1 85 ? 17.799 -4.895 4.158 1.00 48.84 85 ASP A CA 1
ATOM 640 C C . ASP A 1 85 ? 18.068 -6.116 3.264 1.00 48.84 85 ASP A C 1
ATOM 642 O O . ASP A 1 85 ? 18.796 -7.048 3.582 1.00 48.84 85 ASP A O 1
ATOM 646 N N . ARG A 1 86 ? 17.503 -6.077 2.055 1.00 48.38 86 ARG A N 1
ATOM 647 C CA . ARG A 1 86 ? 18.073 -6.749 0.878 1.00 48.38 86 ARG A CA 1
ATOM 648 C C . ARG A 1 86 ? 19.164 -5.872 0.252 1.00 48.38 86 ARG A C 1
ATOM 650 O O . ARG A 1 86 ? 19.263 -5.759 -0.969 1.00 48.38 86 ARG A O 1
ATOM 657 N N . THR A 1 87 ? 19.953 -5.179 1.079 1.00 49.09 87 THR A N 1
ATOM 658 C CA . THR A 1 87 ? 21.083 -4.385 0.585 1.00 49.09 87 THR A CA 1
ATOM 659 C C . THR A 1 87 ? 22.364 -5.191 0.414 1.00 49.09 87 THR A C 1
ATOM 661 O O . THR A 1 87 ? 23.282 -4.696 -0.244 1.00 49.09 87 THR A O 1
ATOM 664 N N . GLU A 1 88 ? 22.373 -6.467 0.815 1.00 49.00 88 GLU A N 1
ATOM 665 C CA . GLU A 1 88 ? 23.248 -7.489 0.230 1.00 49.00 88 GLU A CA 1
ATOM 666 C C . GLU A 1 88 ? 22.891 -7.680 -1.258 1.00 49.00 88 GLU A C 1
ATOM 668 O O . GLU A 1 88 ? 22.188 -8.606 -1.652 1.00 49.00 88 GLU A O 1
ATOM 673 N N . GLY A 1 89 ? 23.306 -6.728 -2.096 1.00 53.31 89 GLY A N 1
ATOM 674 C CA . GLY A 1 89 ? 23.040 -6.736 -3.534 1.00 53.31 89 GLY A CA 1
ATOM 675 C C . GLY A 1 89 ? 22.555 -5.422 -4.142 1.00 53.31 89 GLY A C 1
ATOM 676 O O . GLY A 1 89 ? 22.220 -5.420 -5.325 1.00 53.31 89 GLY A O 1
ATOM 677 N N . LYS A 1 90 ? 22.527 -4.288 -3.418 1.00 50.34 90 LYS A N 1
ATOM 678 C CA . LYS A 1 90 ? 22.345 -2.992 -4.101 1.00 50.34 90 LYS A CA 1
ATOM 679 C C . LYS A 1 90 ? 23.535 -2.788 -5.052 1.00 50.34 90 LYS A C 1
ATOM 681 O O . LYS A 1 90 ? 24.664 -2.721 -4.563 1.00 50.34 90 LYS A O 1
ATOM 686 N N . PRO A 1 91 ? 23.336 -2.691 -6.383 1.00 57.06 91 PRO A N 1
ATOM 687 C CA . PRO A 1 91 ? 24.431 -2.397 -7.290 1.00 57.06 91 PRO A CA 1
ATOM 688 C C . PRO A 1 91 ? 24.976 -1.024 -6.912 1.00 57.06 91 PRO A C 1
ATOM 690 O O . 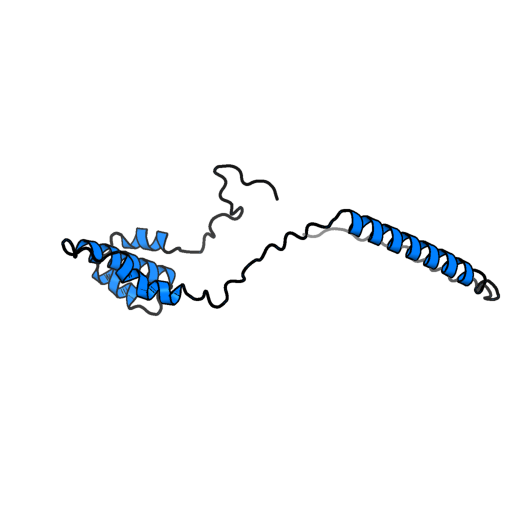PRO A 1 91 ? 24.319 0.001 -7.096 1.00 57.06 91 PRO A O 1
ATOM 693 N N . VAL A 1 92 ? 26.172 -1.009 -6.326 1.00 58.69 92 VAL A N 1
ATOM 694 C CA . VAL A 1 92 ? 26.902 0.224 -6.064 1.00 58.69 92 VAL A CA 1
ATOM 695 C C . VAL A 1 92 ? 27.267 0.769 -7.434 1.00 58.69 92 VAL A C 1
ATOM 697 O O . VAL A 1 92 ? 28.233 0.325 -8.053 1.00 58.69 92 VAL A O 1
ATOM 700 N N . HIS A 1 93 ? 26.451 1.685 -7.950 1.00 55.44 93 HIS A N 1
ATOM 701 C CA . HIS A 1 93 ? 26.749 2.386 -9.185 1.00 55.44 93 HIS A CA 1
ATOM 702 C C . HIS A 1 93 ? 27.921 3.331 -8.906 1.00 55.44 93 HIS A C 1
ATOM 704 O O . HIS A 1 93 ? 27.753 4.504 -8.580 1.00 55.44 93 HIS A O 1
ATOM 710 N N . LYS A 1 94 ? 29.136 2.780 -8.960 1.00 56.81 94 LYS A N 1
ATOM 711 C CA . LYS A 1 94 ? 30.369 3.554 -8.948 1.00 56.81 94 LYS A CA 1
ATOM 712 C C . LYS A 1 94 ? 30.437 4.249 -10.299 1.00 56.81 94 LYS A C 1
ATOM 714 O O . LYS A 1 94 ? 30.828 3.636 -11.289 1.00 56.81 94 LYS A O 1
ATOM 719 N N . GLN A 1 95 ? 30.033 5.516 -10.348 1.00 57.12 95 GLN A N 1
ATOM 720 C CA . GLN A 1 95 ? 30.405 6.378 -11.463 1.00 57.12 95 GLN A CA 1
ATOM 721 C C . GLN A 1 95 ? 31.921 6.528 -11.423 1.00 57.12 95 GLN A C 1
ATOM 723 O O . GLN A 1 95 ? 32.471 7.367 -10.713 1.00 57.12 95 GLN A O 1
ATOM 728 N N . GLN A 1 96 ? 32.608 5.660 -12.158 1.00 55.09 96 GLN A N 1
ATOM 729 C CA . GLN A 1 96 ? 33.995 5.880 -12.501 1.00 55.09 96 GLN A CA 1
ATOM 730 C C . GLN A 1 96 ? 33.993 7.036 -13.496 1.00 55.09 96 GLN A C 1
ATOM 732 O O . GLN A 1 96 ? 33.767 6.849 -14.690 1.00 55.09 96 GLN A O 1
ATOM 737 N N . ILE A 1 97 ? 34.175 8.254 -12.988 1.00 58.78 97 ILE A N 1
ATOM 738 C CA . ILE A 1 97 ? 34.480 9.406 -13.829 1.00 58.78 97 ILE A CA 1
ATOM 739 C C . ILE A 1 97 ? 35.874 9.132 -14.390 1.00 58.78 97 ILE A C 1
ATOM 741 O O . ILE A 1 97 ? 36.887 9.417 -13.756 1.00 58.78 97 ILE A O 1
ATOM 745 N N . VAL A 1 98 ? 35.925 8.488 -15.555 1.00 58.84 98 VAL A N 1
ATOM 746 C CA . VAL A 1 98 ? 37.156 8.340 -16.324 1.00 58.84 98 VAL A CA 1
ATOM 747 C C . VAL A 1 98 ? 37.457 9.719 -16.891 1.00 58.84 98 VAL A C 1
ATOM 749 O O . VAL A 1 98 ? 36.938 10.112 -17.935 1.00 58.84 98 VAL A O 1
ATOM 752 N N . MET A 1 99 ? 38.256 10.491 -16.157 1.00 53.78 99 MET A N 1
ATOM 753 C CA . MET A 1 99 ? 38.905 11.669 -16.711 1.00 53.78 99 MET A CA 1
ATOM 754 C C . MET A 1 99 ? 39.911 11.163 -17.741 1.00 53.78 99 MET A C 1
ATOM 756 O O . MET A 1 99 ? 41.007 10.732 -17.400 1.00 53.78 99 MET A O 1
ATOM 760 N N . HIS A 1 100 ? 39.497 11.117 -19.005 1.00 51.88 100 HIS A N 1
ATOM 761 C CA . HIS A 1 100 ? 40.428 10.884 -20.094 1.00 51.88 100 HIS A CA 1
ATOM 762 C C . HIS A 1 100 ? 41.340 12.104 -20.177 1.00 51.88 100 HIS A C 1
ATOM 764 O O . HIS A 1 100 ? 40.930 13.164 -20.649 1.00 51.88 100 HIS A O 1
ATOM 770 N N . ASP A 1 101 ? 42.575 11.957 -19.701 1.00 60.25 101 ASP A N 1
ATOM 771 C CA . ASP A 1 101 ? 43.629 12.918 -19.987 1.00 60.25 101 ASP A CA 1
ATOM 772 C C . ASP A 1 101 ? 43.711 13.091 -21.508 1.00 60.25 101 ASP A C 1
ATOM 774 O O . ASP A 1 101 ? 43.866 12.118 -22.248 1.00 60.25 101 ASP A O 1
ATOM 778 N N . ASN A 1 102 ? 43.626 14.333 -21.991 1.00 58.50 102 ASN A N 1
ATOM 779 C CA . ASN A 1 102 ? 43.625 14.679 -23.422 1.00 58.50 102 ASN A CA 1
ATOM 780 C C . ASN A 1 102 ? 44.806 14.087 -24.227 1.00 58.50 102 ASN A C 1
ATOM 782 O O . ASN A 1 102 ? 44.762 14.059 -25.457 1.00 58.50 102 ASN A O 1
ATOM 786 N N . ARG A 1 103 ? 45.854 13.592 -23.555 1.00 58.28 103 ARG A N 1
ATOM 787 C CA . ARG A 1 103 ? 46.970 12.865 -24.178 1.00 58.28 103 ARG A CA 1
ATOM 788 C C . ARG A 1 103 ? 46.546 11.509 -24.745 1.00 58.28 103 ARG A C 1
ATOM 790 O O . ARG A 1 103 ? 47.039 11.118 -25.796 1.00 58.28 103 ARG A O 1
ATOM 797 N N . ASP A 1 104 ? 45.605 10.823 -24.103 1.00 63.88 104 ASP A N 1
ATOM 798 C CA . ASP A 1 104 ? 45.177 9.473 -24.490 1.00 63.88 104 ASP A CA 1
ATOM 799 C C . ASP A 1 104 ? 44.361 9.491 -25.798 1.00 63.88 104 ASP A C 1
ATOM 801 O O . ASP A 1 104 ? 44.452 8.592 -26.636 1.00 63.88 104 ASP A O 1
ATOM 805 N N . ILE A 1 105 ? 43.628 10.585 -26.031 1.00 67.19 105 ILE A N 1
ATOM 806 C CA . ILE A 1 105 ? 42.870 10.824 -27.266 1.00 67.19 105 ILE A CA 1
ATOM 807 C C . ILE A 1 105 ? 43.814 11.097 -28.445 1.00 67.19 105 ILE A C 1
ATOM 809 O O . ILE A 1 105 ? 43.611 10.547 -29.528 1.00 67.19 105 ILE A O 1
ATOM 813 N N . GLN A 1 106 ? 44.869 11.896 -28.244 1.00 71.94 106 GLN A N 1
ATOM 814 C CA . GLN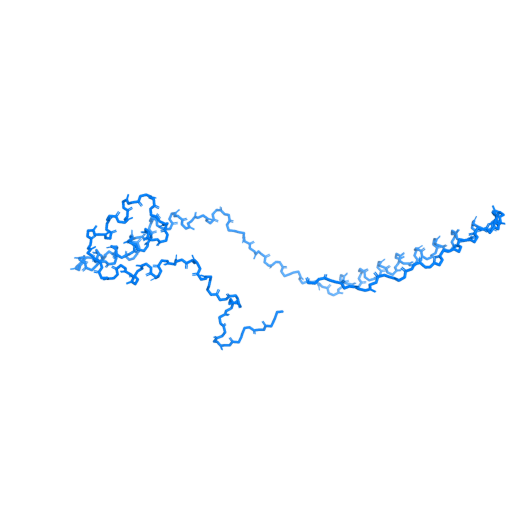 A 1 106 ? 45.850 12.176 -29.299 1.00 71.94 106 GLN A CA 1
ATOM 815 C C . GLN A 1 106 ? 46.636 10.924 -29.704 1.00 71.94 106 GLN A C 1
ATOM 817 O O . GLN A 1 106 ? 46.833 10.688 -30.896 1.00 71.94 106 GLN A O 1
ATOM 822 N N . THR A 1 107 ? 47.022 10.081 -28.742 1.00 76.19 107 THR A N 1
ATOM 823 C CA . THR A 1 107 ? 47.702 8.808 -29.029 1.00 76.19 107 THR A CA 1
ATOM 824 C C . THR A 1 107 ? 46.806 7.869 -29.836 1.00 76.19 107 THR A C 1
ATOM 826 O O . THR A 1 107 ? 47.232 7.351 -30.866 1.00 76.19 107 THR A O 1
ATOM 829 N N . ARG A 1 108 ? 45.527 7.727 -29.452 1.00 74.81 108 ARG A N 1
ATOM 830 C CA . ARG A 1 108 ? 44.556 6.905 -30.199 1.00 74.81 108 ARG A CA 1
ATOM 831 C C . ARG A 1 108 ? 44.299 7.425 -31.612 1.00 74.81 108 ARG A C 1
ATOM 833 O O . ARG A 1 108 ? 44.168 6.626 -32.535 1.00 74.81 108 ARG A O 1
ATOM 840 N N . LEU A 1 109 ? 44.244 8.745 -31.797 1.00 78.62 109 LEU A N 1
ATOM 841 C CA . LEU A 1 109 ? 44.121 9.368 -33.119 1.00 78.62 109 LEU A CA 1
ATOM 842 C C . LEU A 1 109 ? 45.336 9.065 -33.999 1.00 78.62 109 LEU A C 1
ATOM 844 O O . LEU A 1 109 ? 45.170 8.669 -35.152 1.00 78.62 109 LEU A O 1
ATOM 848 N N . ASN A 1 110 ? 46.545 9.188 -33.451 1.00 83.62 110 ASN A N 1
ATOM 849 C CA . ASN A 1 110 ? 47.774 8.888 -34.181 1.00 83.62 110 ASN A CA 1
ATOM 850 C C . ASN A 1 110 ? 47.862 7.405 -34.575 1.00 83.62 110 ASN A C 1
ATOM 852 O O . ASN A 1 110 ? 48.203 7.097 -35.720 1.00 83.62 110 ASN A O 1
ATOM 856 N N . ASP A 1 111 ? 47.466 6.494 -33.684 1.00 84.06 111 ASP A N 1
ATOM 857 C CA . ASP A 1 111 ? 47.395 5.060 -33.982 1.00 84.06 111 ASP A CA 1
ATOM 858 C C . ASP A 1 111 ? 46.361 4.739 -35.068 1.00 84.06 111 ASP A C 1
ATOM 860 O O . ASP A 1 111 ? 46.621 3.924 -35.962 1.00 84.06 111 ASP A O 1
ATOM 864 N N . LEU A 1 112 ? 45.204 5.409 -35.042 1.00 84.44 112 LEU A N 1
ATOM 865 C CA . LEU A 1 112 ? 44.168 5.246 -36.062 1.00 84.44 112 LEU A CA 1
ATOM 866 C C . LEU A 1 112 ? 44.672 5.710 -37.435 1.00 84.44 112 LEU A C 1
ATOM 868 O O . LEU A 1 112 ? 44.526 4.991 -38.424 1.00 84.44 112 LEU A O 1
ATOM 872 N N . VAL A 1 113 ? 45.332 6.870 -37.493 1.00 89.56 113 VAL A N 1
ATOM 873 C CA . VAL A 1 113 ? 45.933 7.407 -38.724 1.00 89.56 113 VAL A CA 1
ATOM 874 C C . VAL A 1 113 ? 47.017 6.467 -39.258 1.00 89.56 113 VAL A C 1
ATOM 876 O O . VAL A 1 113 ? 47.046 6.176 -40.457 1.00 89.56 113 VAL A O 1
ATOM 879 N N . ALA A 1 114 ? 47.875 5.926 -38.390 1.00 85.81 114 ALA A N 1
ATOM 880 C CA . ALA A 1 114 ? 48.896 4.955 -38.783 1.00 85.81 114 ALA A CA 1
ATOM 881 C C . ALA A 1 114 ? 48.288 3.645 -39.312 1.00 85.81 114 ALA A C 1
ATOM 883 O O . ALA A 1 114 ? 48.827 3.025 -40.234 1.00 85.81 114 ALA A O 1
ATOM 884 N N . LYS A 1 115 ? 47.151 3.209 -38.758 1.00 85.56 115 LYS A N 1
ATOM 885 C CA . LYS A 1 115 ? 46.422 2.028 -39.234 1.00 85.56 115 LYS A CA 1
ATOM 886 C C . LYS A 1 115 ? 45.788 2.273 -40.603 1.00 85.56 115 LYS A C 1
ATOM 888 O O . LYS A 1 115 ? 45.972 1.452 -41.498 1.00 85.56 115 LYS A O 1
ATOM 893 N N . VAL A 1 116 ? 45.128 3.413 -40.806 1.00 84.31 116 VAL A N 1
ATOM 894 C CA . VAL A 1 116 ? 44.544 3.782 -42.109 1.00 84.31 116 VAL A CA 1
ATOM 895 C C . VAL A 1 116 ? 45.626 3.861 -43.186 1.00 84.31 116 VAL A C 1
ATOM 897 O O . VAL A 1 116 ? 45.471 3.255 -44.242 1.00 84.31 116 VAL A O 1
ATOM 900 N N . ARG A 1 117 ? 46.769 4.499 -42.897 1.00 83.50 117 ARG A N 1
ATOM 901 C CA . ARG A 1 117 ? 47.906 4.558 -43.832 1.00 83.50 117 ARG A CA 1
ATOM 902 C C . ARG A 1 117 ? 48.435 3.174 -44.210 1.00 83.50 117 ARG A C 1
ATOM 904 O O . ARG A 1 117 ? 48.660 2.929 -45.388 1.00 83.50 117 ARG A O 1
ATOM 911 N N . ARG A 1 118 ? 48.579 2.256 -43.246 1.00 76.81 118 ARG A N 1
ATOM 912 C CA . ARG A 1 118 ? 48.966 0.859 -43.531 1.00 76.81 118 ARG A CA 1
ATOM 913 C C . ARG A 1 118 ? 47.939 0.135 -44.394 1.00 76.81 118 ARG A C 1
ATOM 915 O O . ARG A 1 118 ? 48.313 -0.602 -45.294 1.00 76.81 118 ARG A O 1
ATOM 922 N N . THR A 1 119 ? 46.654 0.361 -44.142 1.00 75.88 119 THR A N 1
ATOM 923 C CA . THR A 1 119 ? 45.578 -0.295 -44.898 1.00 75.88 119 THR A CA 1
ATOM 924 C C . THR A 1 119 ? 45.533 0.209 -46.341 1.00 75.88 119 THR A C 1
ATOM 926 O O . THR A 1 119 ? 45.376 -0.589 -47.255 1.00 75.88 119 THR A O 1
ATOM 929 N N . LEU A 1 120 ? 45.749 1.509 -46.558 1.00 75.62 120 LEU A N 1
ATOM 930 C CA . LEU A 1 120 ? 45.847 2.097 -47.896 1.00 75.62 120 LEU A CA 1
ATOM 931 C C . LEU A 1 120 ? 47.117 1.653 -48.635 1.00 75.62 120 LEU A C 1
ATOM 933 O O . LEU A 1 120 ? 47.044 1.332 -49.815 1.00 75.62 120 LEU A O 1
ATOM 937 N N . ALA A 1 121 ? 48.259 1.569 -47.946 1.00 70.31 121 ALA A N 1
ATOM 938 C CA . ALA A 1 121 ? 49.496 1.054 -48.535 1.00 70.31 121 ALA A CA 1
ATOM 939 C C . ALA A 1 121 ? 49.373 -0.428 -48.936 1.00 70.31 121 ALA A C 1
ATOM 941 O O . ALA A 1 121 ? 49.817 -0.815 -5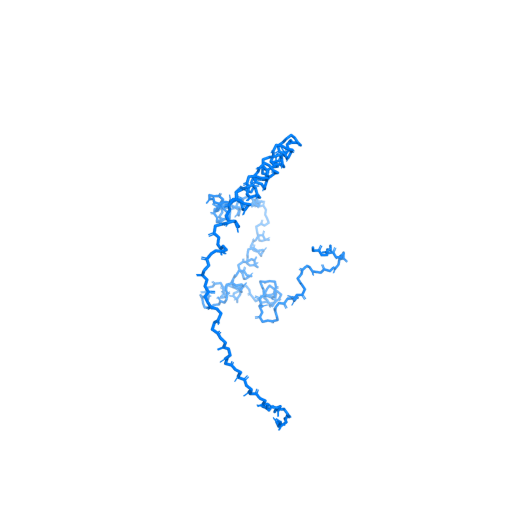0.012 1.00 70.31 121 ALA A O 1
ATOM 942 N N . ASN A 1 122 ? 48.714 -1.245 -48.111 1.00 64.75 122 ASN A N 1
ATOM 943 C CA . ASN A 1 122 ? 48.478 -2.658 -48.415 1.00 64.75 122 ASN A CA 1
ATOM 944 C C . ASN A 1 122 ? 47.381 -2.853 -49.478 1.00 64.75 122 ASN A C 1
ATOM 946 O O . ASN A 1 122 ? 47.471 -3.775 -50.278 1.00 64.75 122 ASN A O 1
ATOM 950 N N . GLY A 1 123 ? 46.370 -1.979 -49.521 1.00 58.19 123 GLY A N 1
ATOM 951 C CA . GLY A 1 123 ? 45.339 -1.985 -50.562 1.00 58.19 123 GLY A CA 1
ATOM 952 C C . GLY A 1 123 ? 45.882 -1.609 -51.944 1.00 58.19 123 GLY A C 1
ATOM 953 O O . GLY A 1 123 ? 45.444 -2.176 -52.939 1.00 58.19 123 GLY A O 1
ATOM 954 N N . ALA A 1 124 ? 46.885 -0.726 -52.008 1.00 54.50 124 ALA A N 1
ATOM 955 C CA . ALA A 1 124 ? 47.586 -0.410 -53.252 1.00 54.50 124 ALA A CA 1
ATOM 956 C C . ALA A 1 124 ? 48.390 -1.608 -53.793 1.00 54.50 124 ALA A C 1
ATOM 958 O O . ALA A 1 124 ? 48.433 -1.809 -54.998 1.00 54.50 124 ALA A O 1
ATOM 959 N N . ALA A 1 125 ? 48.954 -2.450 -52.919 1.00 52.97 125 ALA A N 1
ATOM 960 C CA . ALA A 1 125 ? 49.668 -3.662 -53.332 1.00 52.97 125 ALA A CA 1
ATOM 961 C C . ALA A 1 125 ? 48.741 -4.791 -53.831 1.00 52.97 125 ALA A C 1
ATOM 963 O O . ALA A 1 125 ? 49.194 -5.684 -54.540 1.00 52.97 125 ALA A O 1
ATOM 964 N N . GLN A 1 126 ? 47.453 -4.764 -53.468 1.00 48.19 126 GLN A N 1
ATOM 965 C CA . GLN A 1 126 ? 46.475 -5.782 -53.866 1.00 48.19 126 GLN A CA 1
ATOM 966 C C . GLN A 1 126 ? 45.785 -5.451 -55.205 1.00 48.19 126 GLN A C 1
ATOM 968 O O . GLN A 1 126 ? 45.322 -6.358 -55.887 1.00 48.19 126 GLN A O 1
ATOM 973 N N . ALA A 1 127 ? 45.730 -4.173 -55.600 1.00 50.75 127 ALA A N 1
ATOM 974 C CA . ALA A 1 127 ? 45.034 -3.736 -56.815 1.00 50.75 127 ALA A CA 1
ATOM 975 C C . ALA A 1 127 ? 45.787 -4.056 -58.124 1.00 50.75 127 ALA A C 1
ATOM 977 O O . ALA A 1 127 ? 45.150 -4.166 -59.168 1.00 50.75 127 ALA A O 1
ATOM 978 N N . ASP A 1 128 ? 47.107 -4.266 -58.071 1.00 49.03 128 ASP A N 1
ATOM 979 C CA . ASP A 1 128 ? 47.912 -4.628 -59.250 1.00 49.03 128 ASP A CA 1
ATOM 980 C C . ASP A 1 128 ? 47.916 -6.142 -59.549 1.00 49.03 128 ASP A C 1
ATOM 982 O O . ASP A 1 128 ? 48.361 -6.559 -60.616 1.00 49.03 128 ASP A O 1
ATOM 986 N N . ALA A 1 129 ? 47.404 -6.984 -58.641 1.00 51.31 129 ALA A N 1
ATOM 987 C CA . ALA A 1 129 ? 47.415 -8.442 -58.805 1.00 51.31 129 ALA A CA 1
ATOM 988 C C . ALA A 1 129 ? 46.183 -9.006 -59.546 1.00 51.31 129 ALA A C 1
ATOM 990 O O . ALA A 1 129 ? 46.234 -10.132 -60.037 1.00 51.31 129 ALA A O 1
ATOM 991 N N . ASP A 1 130 ? 45.098 -8.233 -59.673 1.00 51.16 130 ASP A N 1
ATOM 992 C CA . ASP A 1 130 ? 43.800 -8.727 -60.167 1.00 51.16 130 ASP A CA 1
ATOM 993 C C . ASP A 1 130 ? 43.472 -8.298 -61.617 1.00 51.16 130 ASP A C 1
ATOM 995 O O . ASP A 1 130 ? 42.331 -8.434 -62.070 1.00 51.16 130 ASP A O 1
ATOM 999 N N . HIS A 1 131 ? 44.448 -7.779 -62.377 1.00 49.28 131 HIS A N 1
ATOM 1000 C CA . HIS A 1 131 ? 44.238 -7.283 -63.749 1.00 49.28 131 HIS A CA 1
ATOM 1001 C C . HIS A 1 131 ? 44.741 -8.178 -64.890 1.00 49.28 131 HIS A C 1
ATOM 1003 O O . HIS A 1 131 ? 44.752 -7.744 -66.040 1.00 49.28 131 HIS A O 1
ATOM 1009 N N . GLU A 1 132 ? 45.034 -9.455 -64.629 1.00 51.00 132 GLU A N 1
ATOM 1010 C CA . GLU A 1 132 ? 45.223 -10.439 -65.700 1.00 51.00 132 GLU A CA 1
ATOM 1011 C C . GLU A 1 132 ? 44.159 -11.545 -65.664 1.00 51.00 132 GLU A C 1
ATOM 1013 O O . GLU A 1 132 ? 44.223 -12.508 -64.907 1.00 51.00 132 GLU A O 1
ATOM 1018 N N . GLY A 1 133 ? 43.183 -11.421 -66.569 1.00 53.62 133 GLY A N 1
ATOM 1019 C CA . GLY A 1 133 ? 42.554 -12.587 -67.185 1.00 53.62 133 GLY A CA 1
ATOM 1020 C C . GLY A 1 133 ? 41.234 -13.065 -66.585 1.00 53.62 133 GLY A C 1
ATOM 1021 O O . GLY A 1 133 ? 41.163 -14.149 -66.011 1.00 53.62 133 GLY A O 1
ATOM 1022 N N . ARG A 1 134 ? 40.132 -12.363 -66.876 1.00 52.56 134 ARG A N 1
ATOM 1023 C CA . ARG A 1 134 ? 38.823 -13.029 -67.001 1.00 52.56 134 ARG A CA 1
ATOM 1024 C C . ARG A 1 134 ? 38.083 -12.565 -68.259 1.00 52.56 134 ARG A C 1
ATOM 1026 O O . ARG A 1 134 ? 37.801 -11.373 -68.379 1.00 52.56 134 ARG A O 1
ATOM 1033 N N . PRO A 1 135 ? 37.771 -13.472 -69.207 1.00 49.28 135 PRO A N 1
ATOM 1034 C CA . PRO A 1 135 ? 37.007 -13.121 -70.391 1.00 49.28 135 PRO A CA 1
ATOM 1035 C C . PRO A 1 135 ? 35.569 -12.761 -70.014 1.00 49.28 135 PRO A C 1
ATOM 1037 O O . PRO A 1 135 ? 34.874 -13.471 -69.287 1.00 49.28 135 PRO A O 1
ATOM 1040 N N . ARG A 1 136 ? 35.162 -11.612 -70.544 1.00 50.72 136 ARG A N 1
ATOM 1041 C CA . ARG A 1 136 ? 33.845 -10.991 -70.475 1.00 50.72 136 ARG A CA 1
ATOM 1042 C C . ARG A 1 136 ? 32.842 -11.875 -71.223 1.00 50.72 136 ARG A C 1
ATOM 1044 O O . ARG A 1 136 ? 32.814 -11.859 -72.450 1.00 50.72 136 ARG A O 1
ATOM 1051 N N . LEU A 1 137 ? 32.051 -12.662 -70.496 1.00 51.19 137 LEU A N 1
ATOM 1052 C CA . LEU A 1 137 ? 30.912 -13.375 -71.070 1.00 51.19 137 LEU A CA 1
ATOM 1053 C C . LEU A 1 137 ? 29.706 -12.435 -71.085 1.00 51.19 137 LEU A C 1
ATOM 1055 O O . LEU A 1 137 ? 29.251 -11.951 -70.049 1.00 51.19 137 LEU A O 1
ATOM 1059 N N . LEU A 1 138 ? 29.301 -12.124 -72.311 1.00 52.38 138 LEU A N 1
ATOM 1060 C CA . LEU A 1 138 ? 28.166 -11.306 -72.692 1.00 52.38 138 LEU A CA 1
ATOM 1061 C C . LEU A 1 138 ? 26.835 -11.895 -72.202 1.00 52.38 138 LEU A C 1
ATOM 1063 O O . LEU A 1 138 ? 26.617 -13.099 -72.254 1.00 52.38 138 LEU A O 1
ATOM 1067 N N . GLU A 1 139 ? 25.966 -10.959 -71.828 1.00 50.31 139 GLU A N 1
ATOM 1068 C CA . GLU A 1 139 ? 24.537 -10.903 -72.147 1.00 50.31 139 GLU A CA 1
ATOM 1069 C C . GLU A 1 139 ? 23.610 -12.011 -71.633 1.00 50.31 139 GLU A C 1
ATOM 1071 O O . GLU A 1 139 ? 23.472 -13.092 -72.193 1.00 50.31 139 GLU A O 1
ATOM 1076 N N . GLY A 1 140 ? 22.838 -11.630 -70.615 1.00 47.50 140 GLY A N 1
ATOM 1077 C CA . GLY A 1 140 ? 21.520 -12.180 -70.329 1.00 47.50 140 GLY A CA 1
ATOM 1078 C C . GLY A 1 140 ? 20.586 -11.031 -69.968 1.00 47.50 140 GLY A C 1
ATOM 1079 O O . GLY A 1 140 ? 20.481 -10.666 -68.800 1.00 47.50 140 GLY A O 1
ATOM 1080 N N . GLY A 1 141 ? 19.973 -10.419 -70.984 1.00 53.22 141 GLY A N 1
ATOM 1081 C CA . GLY A 1 141 ? 18.891 -9.453 -70.820 1.00 53.22 141 GLY A CA 1
ATOM 1082 C C . GLY A 1 141 ? 17.661 -10.145 -70.240 1.00 53.22 141 GLY A C 1
ATOM 1083 O O . GLY A 1 141 ? 17.066 -11.001 -70.887 1.00 53.22 141 GLY A O 1
ATOM 1084 N N . GLY A 1 142 ? 17.316 -9.790 -69.005 1.00 47.47 142 GLY A N 1
ATOM 1085 C CA . GLY A 1 142 ? 16.060 -10.152 -68.362 1.00 47.47 142 GLY A CA 1
ATOM 1086 C C . GLY A 1 142 ? 15.130 -8.952 -68.383 1.00 47.47 142 GLY A C 1
ATOM 1087 O O . GLY A 1 142 ? 15.143 -8.145 -67.458 1.00 47.47 142 GLY A O 1
ATOM 1088 N N . ASP A 1 143 ? 14.379 -8.836 -69.471 1.00 51.97 143 ASP A N 1
ATOM 1089 C CA . ASP A 1 143 ? 13.214 -7.970 -69.593 1.00 51.97 143 ASP A CA 1
ATOM 1090 C C . ASP A 1 143 ? 12.060 -8.638 -68.827 1.00 51.97 143 ASP A C 1
ATOM 1092 O O . ASP A 1 143 ? 11.658 -9.758 -69.146 1.00 51.97 143 ASP A O 1
ATOM 1096 N N . ALA A 1 144 ? 11.583 -7.995 -67.765 1.00 54.97 144 ALA A N 1
ATOM 1097 C CA . ALA A 1 144 ? 10.363 -8.380 -67.064 1.00 54.97 144 ALA A CA 1
ATOM 1098 C C . ALA A 1 144 ? 9.673 -7.104 -66.585 1.00 54.97 144 ALA A C 1
ATOM 1100 O O . ALA A 1 144 ? 9.827 -6.640 -65.454 1.00 54.97 144 ALA A O 1
ATOM 1101 N N . SER A 1 145 ? 8.969 -6.520 -67.544 1.00 54.22 145 SER A N 1
ATOM 1102 C CA . SER A 1 145 ? 7.944 -5.508 -67.365 1.00 54.22 145 SER A CA 1
ATOM 1103 C C . SER A 1 145 ? 6.722 -6.077 -66.628 1.00 54.22 145 SER A C 1
ATOM 1105 O O . SER A 1 145 ? 6.444 -7.269 -66.721 1.00 54.22 145 SER A O 1
ATOM 1107 N N . GLU A 1 146 ? 5.965 -5.167 -66.003 1.00 47.16 146 GLU A N 1
ATOM 1108 C CA . GLU A 1 146 ? 4.573 -5.311 -65.534 1.00 47.16 146 GLU A CA 1
ATOM 1109 C C . GLU A 1 146 ? 4.335 -6.207 -64.298 1.00 47.16 146 GLU A C 1
ATOM 1111 O O . GLU A 1 146 ? 4.870 -7.292 -64.151 1.00 47.16 146 GLU A O 1
ATOM 1116 N N . SER A 1 147 ? 3.514 -5.830 -63.320 1.00 56.12 147 SER A N 1
ATOM 1117 C CA . SER A 1 147 ? 2.318 -4.992 -63.382 1.00 56.12 147 SER A CA 1
ATOM 1118 C C . SER A 1 147 ? 2.042 -4.334 -62.026 1.00 56.12 147 SER A C 1
ATOM 1120 O O . SER A 1 147 ? 2.264 -4.904 -60.958 1.00 56.12 147 SER A O 1
ATOM 1122 N N . VAL A 1 148 ? 1.556 -3.099 -62.114 1.00 56.03 148 VAL A N 1
ATOM 1123 C CA . VAL A 1 148 ? 0.950 -2.309 -61.042 1.00 56.03 148 VAL A CA 1
ATOM 1124 C C . VAL A 1 148 ? -0.382 -2.955 -60.661 1.00 56.03 148 VAL A C 1
ATOM 1126 O O . VAL A 1 148 ? -1.199 -3.230 -61.536 1.00 56.03 148 VAL A O 1
ATOM 1129 N N . GLY A 1 149 ? -0.606 -3.169 -59.367 1.00 51.88 149 GLY A N 1
ATOM 1130 C CA . GLY A 1 149 ? -1.861 -3.691 -58.836 1.00 51.88 149 GLY A CA 1
ATOM 1131 C C . GLY A 1 149 ? -2.126 -3.173 -57.427 1.00 51.88 149 GLY A C 1
ATOM 1132 O O . GLY A 1 149 ? -1.827 -3.848 -56.454 1.00 51.88 149 GLY A O 1
ATOM 1133 N N . ASP A 1 150 ? -2.695 -1.977 -57.360 1.00 58.66 150 ASP A N 1
ATOM 1134 C CA . ASP A 1 150 ? -3.536 -1.445 -56.280 1.00 58.66 150 ASP A CA 1
ATOM 1135 C C . ASP A 1 150 ? -4.747 -0.802 -56.996 1.00 58.66 150 ASP A C 1
ATOM 1137 O O . ASP A 1 150 ? -4.561 -0.375 -58.144 1.00 58.66 150 ASP A O 1
ATOM 1141 N N . PRO A 1 151 ? -5.950 -0.642 -56.399 1.00 68.75 151 PRO A N 1
ATOM 1142 C CA . PRO A 1 151 ? -6.339 -0.852 -54.998 1.00 68.75 151 PRO A CA 1
ATOM 1143 C C . PRO A 1 151 ? -7.735 -1.529 -54.828 1.00 68.75 151 PRO A C 1
ATOM 1145 O O . PRO A 1 151 ? -8.380 -1.928 -55.792 1.00 68.75 151 PRO A O 1
ATOM 1148 N N . GLU A 1 152 ? -8.225 -1.532 -53.580 1.00 58.78 152 GLU A N 1
ATOM 1149 C CA . GLU A 1 152 ? -9.643 -1.337 -53.197 1.00 58.78 152 GLU A CA 1
ATOM 1150 C C . GLU A 1 152 ? -10.524 -2.568 -52.885 1.00 58.78 152 GLU A C 1
ATOM 1152 O O . GLU A 1 152 ? -10.941 -3.320 -53.760 1.00 58.78 152 GLU A O 1
ATOM 1157 N N . ALA A 1 153 ? -10.852 -2.699 -51.592 1.00 56.75 153 ALA A N 1
ATOM 1158 C CA . ALA A 1 153 ? -12.111 -3.164 -50.977 1.00 56.75 153 ALA A CA 1
ATOM 1159 C C . ALA A 1 153 ? -11.815 -3.400 -49.480 1.00 56.75 153 ALA A C 1
ATOM 1161 O O . ALA A 1 153 ? -10.747 -3.909 -49.156 1.00 56.75 153 ALA A O 1
ATOM 1162 N N . ALA A 1 154 ? -12.651 -3.138 -48.485 1.00 56.31 154 ALA A N 1
ATOM 1163 C CA . ALA A 1 154 ? -13.936 -2.477 -48.302 1.00 56.31 154 ALA A CA 1
ATOM 1164 C C . ALA A 1 154 ? -14.111 -2.371 -46.769 1.00 56.31 154 ALA A C 1
ATOM 1166 O O . ALA A 1 154 ? -13.541 -3.239 -46.061 1.00 56.31 154 ALA A O 1
#

Sequence (154 aa):
MPPFQPGQSGNPSGRPGKVTYPGDWLHIMAEWSESDVRAVLDDIDAPLSKRSAARQLLQSVSAKAVGDKAVRPRDIGDATDRIMDRTEGKPVHKQQIVMHDNRDIQTRLNDLVAKVRRTLANGAAQADADHEGRPRLLEGGGDASESVGDPEAA

Secondary structure (DSSP, 8-state):
-PPPPTT--S-TT-S-TT---HHHHHHHHTTS-HHHHHHHHH-TTS-HHHHHHHHHHHHHHHHHH--SS---HHHHHHHHHHHH---TT------------HHHHHHHHHHHHHHHHHHHHHHHHHHTSS-S----------------------

pLDDT: mean 71.38, std 18.56, range [47.16, 98.06]

Radius of gyration: 36.41 Å; chains: 1; bounding box: 66×37×100 Å